Protein AF-A0A1C6BDB5-F1 (afdb_monomer_lite)

Structure (mmCIF, N/CA/C/O backbone):
data_AF-A0A1C6BDB5-F1
#
_entry.id   AF-A0A1C6BDB5-F1
#
loop_
_atom_site.group_PDB
_atom_site.id
_atom_site.type_symbol
_atom_site.label_atom_id
_atom_site.label_alt_id
_atom_site.label_comp_id
_atom_site.label_asym_id
_atom_site.label_entity_id
_atom_site.label_seq_id
_atom_site.pdbx_PDB_ins_code
_atom_site.Cartn_x
_atom_site.Cartn_y
_atom_site.Cartn_z
_atom_site.occupancy
_atom_site.B_iso_or_equiv
_atom_site.auth_seq_id
_atom_site.auth_comp_id
_atom_site.auth_asym_id
_atom_site.auth_atom_id
_atom_site.pdbx_PDB_model_num
ATOM 1 N N . MET A 1 1 ? 37.841 11.697 -20.515 1.00 36.16 1 MET A N 1
ATOM 2 C CA . MET A 1 1 ? 36.895 11.577 -19.381 1.00 36.16 1 MET A CA 1
ATOM 3 C C . MET A 1 1 ? 36.138 10.258 -19.493 1.00 36.16 1 MET A C 1
ATOM 5 O O . MET A 1 1 ? 35.206 10.154 -20.281 1.00 36.16 1 MET A O 1
ATOM 9 N N . THR A 1 2 ? 36.557 9.216 -18.777 1.00 45.28 2 THR A N 1
ATOM 10 C CA . THR A 1 2 ? 35.864 7.919 -18.773 1.00 45.28 2 THR A CA 1
ATOM 11 C C . THR A 1 2 ? 34.679 7.988 -17.809 1.00 45.28 2 THR A C 1
ATOM 13 O O . THR A 1 2 ? 34.833 7.953 -16.593 1.00 45.28 2 TH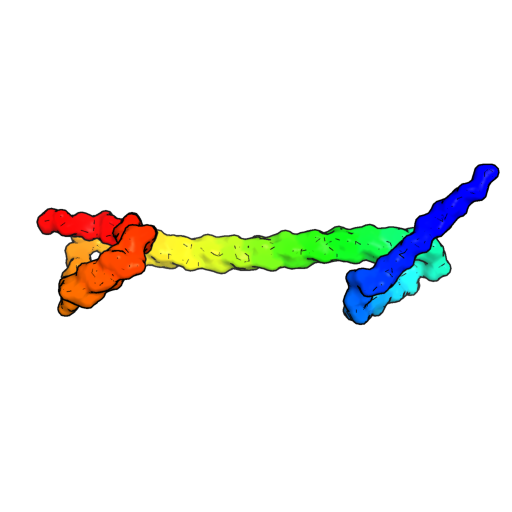R A O 1
ATOM 16 N N . ARG A 1 3 ? 33.466 8.139 -18.355 1.00 53.53 3 ARG A N 1
ATOM 17 C CA . ARG A 1 3 ? 32.213 8.096 -17.588 1.00 53.53 3 ARG A CA 1
ATOM 18 C C . ARG A 1 3 ? 32.060 6.694 -16.995 1.00 53.53 3 ARG A C 1
ATOM 20 O O . ARG A 1 3 ? 31.672 5.761 -17.695 1.00 53.53 3 ARG A O 1
ATOM 27 N N . THR A 1 4 ? 32.379 6.533 -15.715 1.00 50.78 4 THR A N 1
ATOM 28 C CA . THR A 1 4 ? 32.155 5.295 -14.966 1.00 50.78 4 THR A CA 1
ATOM 29 C C . THR A 1 4 ? 30.663 4.962 -14.994 1.00 50.78 4 THR A C 1
ATOM 31 O O . THR A 1 4 ? 29.825 5.646 -14.402 1.00 50.78 4 THR A O 1
ATOM 34 N N . ARG A 1 5 ? 30.295 3.915 -15.743 1.00 57.16 5 ARG A N 1
ATOM 35 C CA . ARG A 1 5 ? 28.926 3.391 -15.755 1.00 57.16 5 ARG A CA 1
ATOM 36 C C . ARG A 1 5 ? 28.658 2.775 -14.383 1.00 57.16 5 ARG A C 1
ATOM 38 O O . ARG A 1 5 ? 29.140 1.684 -14.090 1.00 57.16 5 ARG A O 1
ATOM 45 N N . LYS A 1 6 ? 27.916 3.480 -13.520 1.00 58.72 6 LYS A N 1
ATOM 46 C CA . LYS A 1 6 ? 27.341 2.894 -12.299 1.00 58.72 6 LYS A CA 1
ATOM 47 C C . LYS A 1 6 ? 26.512 1.678 -12.723 1.00 58.72 6 LYS A C 1
ATOM 49 O O . LYS A 1 6 ? 25.446 1.844 -13.310 1.00 58.72 6 LYS A O 1
ATOM 54 N N . LYS A 1 7 ? 27.022 0.471 -12.464 1.00 60.34 7 LYS A N 1
ATOM 55 C CA . LYS A 1 7 ? 26.263 -0.769 -12.646 1.00 60.34 7 LYS A CA 1
ATOM 56 C C . LYS A 1 7 ? 25.074 -0.716 -11.699 1.00 60.34 7 LYS A C 1
ATOM 58 O O . LYS A 1 7 ? 25.257 -0.630 -10.484 1.00 60.34 7 LYS A O 1
ATOM 63 N N . VAL A 1 8 ? 23.869 -0.725 -12.253 1.00 63.16 8 VAL A N 1
ATOM 64 C CA . VAL A 1 8 ? 22.663 -0.765 -11.438 1.00 63.16 8 VAL A CA 1
ATOM 65 C C . VAL A 1 8 ? 22.464 -2.196 -10.948 1.00 63.16 8 VAL A C 1
ATOM 67 O O . VAL A 1 8 ? 22.385 -3.124 -11.751 1.00 63.16 8 VAL A O 1
ATOM 70 N N . LYS A 1 9 ? 22.445 -2.390 -9.627 1.00 66.50 9 LYS A N 1
ATOM 71 C CA . LYS A 1 9 ? 22.268 -3.712 -9.019 1.00 66.50 9 LYS A CA 1
ATOM 72 C C . LYS A 1 9 ? 20.787 -4.089 -9.024 1.00 66.50 9 LYS A C 1
ATOM 74 O O . LYS A 1 9 ? 20.031 -3.639 -8.170 1.00 66.50 9 LYS A O 1
ATOM 79 N N . LEU A 1 10 ? 20.398 -4.941 -9.969 1.00 71.50 10 LEU A N 1
ATOM 80 C CA . LEU A 1 10 ? 19.053 -5.529 -10.055 1.00 71.50 10 LEU A CA 1
ATOM 81 C C . LEU A 1 10 ? 18.799 -6.618 -8.995 1.00 71.50 10 LEU A C 1
ATOM 83 O O . LEU A 1 10 ? 17.664 -7.040 -8.815 1.00 71.50 10 LEU A O 1
ATOM 87 N N . GLU A 1 11 ? 19.835 -7.027 -8.255 1.00 73.94 11 GLU A N 1
ATOM 88 C CA . GLU A 1 11 ? 19.803 -8.067 -7.210 1.00 73.94 11 GLU A CA 1
ATOM 89 C C . GLU A 1 11 ? 18.769 -7.810 -6.100 1.00 73.94 11 GLU A C 1
ATOM 91 O O . GLU A 1 11 ? 18.318 -8.741 -5.444 1.00 73.94 11 GLU A O 1
ATOM 96 N N . LYS A 1 12 ? 18.384 -6.546 -5.881 1.00 77.50 12 LYS A N 1
ATOM 97 C CA . LYS A 1 12 ? 17.408 -6.143 -4.853 1.00 77.50 12 LYS A CA 1
ATOM 98 C C . LYS A 1 12 ? 15.966 -6.052 -5.369 1.00 77.50 12 LYS A C 1
ATOM 100 O O . LYS A 1 12 ? 15.080 -5.642 -4.618 1.00 77.50 12 LYS A O 1
ATOM 105 N N . CYS A 1 13 ? 15.733 -6.338 -6.648 1.00 80.81 13 CYS A N 1
ATOM 106 C CA . CYS A 1 13 ? 14.397 -6.325 -7.234 1.00 80.81 13 CYS A CA 1
ATOM 107 C C . CYS A 1 13 ? 13.785 -7.722 -7.121 1.00 80.81 13 CYS A C 1
ATOM 109 O O . CYS A 1 13 ? 14.381 -8.715 -7.531 1.00 80.81 13 CYS A O 1
ATOM 111 N N . SER A 1 14 ? 12.575 -7.801 -6.583 1.00 87.44 14 SER A N 1
ATOM 112 C CA . SER A 1 14 ? 11.785 -9.025 -6.594 1.00 87.44 14 SER A CA 1
ATOM 113 C C . SER A 1 14 ? 11.331 -9.366 -8.020 1.00 87.44 14 SER A C 1
ATOM 115 O O . SER A 1 14 ? 11.257 -8.509 -8.904 1.00 87.44 14 SER A O 1
ATOM 117 N N . LYS A 1 15 ? 10.984 -10.635 -8.260 1.00 89.06 15 LYS A N 1
ATOM 118 C CA . LYS A 1 15 ? 10.471 -11.113 -9.555 1.00 89.06 15 LYS A CA 1
ATOM 119 C C . LYS A 1 15 ? 9.354 -10.231 -10.157 1.00 89.06 15 LYS A C 1
ATOM 121 O O . LYS A 1 15 ? 9.471 -9.895 -11.336 1.00 89.06 15 LYS A O 1
ATOM 126 N N . PRO A 1 16 ? 8.298 -9.826 -9.418 1.00 89.06 16 PRO A N 1
ATOM 127 C CA . PRO A 1 16 ? 7.261 -8.959 -9.983 1.00 89.06 16 PRO A CA 1
ATOM 128 C C . PRO A 1 16 ? 7.778 -7.563 -10.348 1.00 89.06 16 PRO A C 1
ATOM 130 O O . PRO A 1 16 ? 7.335 -6.987 -11.339 1.00 89.06 16 PRO A O 1
ATOM 133 N N . GLU A 1 17 ? 8.741 -7.030 -9.600 1.00 87.25 17 GLU A N 1
ATOM 134 C CA . GLU A 1 17 ? 9.333 -5.719 -9.873 1.00 87.25 17 GLU A CA 1
ATOM 135 C C . GLU A 1 17 ? 10.215 -5.750 -11.119 1.00 87.25 17 GLU A C 1
ATOM 137 O O . GLU A 1 17 ? 10.139 -4.844 -11.942 1.00 87.25 17 GLU A O 1
ATOM 142 N N . LEU A 1 18 ? 10.985 -6.823 -11.318 1.00 89.69 18 LEU A N 1
ATOM 143 C CA . LEU A 1 18 ? 11.752 -7.025 -12.548 1.00 89.69 18 LEU A CA 1
ATOM 144 C C . LEU A 1 18 ? 10.840 -7.127 -13.773 1.00 89.69 18 LEU A C 1
ATOM 146 O O . LEU A 1 18 ? 11.107 -6.491 -14.789 1.00 89.69 18 LEU A O 1
ATOM 150 N N . ILE A 1 19 ? 9.736 -7.877 -13.675 1.00 91.81 19 ILE A N 1
ATOM 151 C CA . ILE A 1 19 ? 8.734 -7.953 -14.749 1.00 91.81 19 ILE A CA 1
ATOM 152 C C . ILE A 1 19 ? 8.156 -6.565 -15.033 1.00 91.81 19 ILE A C 1
ATOM 154 O O . ILE A 1 19 ? 8.002 -6.186 -16.193 1.00 91.81 19 ILE A O 1
ATOM 158 N N . TRP A 1 20 ? 7.853 -5.794 -13.988 1.00 91.38 20 TRP A N 1
ATOM 159 C CA . TRP A 1 20 ? 7.347 -4.434 -14.133 1.00 91.38 20 TRP A CA 1
ATOM 160 C C . TRP A 1 20 ? 8.362 -3.519 -14.835 1.00 91.38 20 TRP A C 1
ATOM 162 O O . TRP A 1 20 ? 7.995 -2.845 -15.794 1.00 91.38 20 TRP A O 1
ATOM 172 N N . VAL A 1 21 ? 9.640 -3.564 -14.439 1.00 89.25 21 VAL A N 1
ATOM 173 C CA . VAL A 1 21 ? 10.729 -2.795 -15.068 1.00 89.25 21 VAL A CA 1
ATOM 174 C C . VAL A 1 21 ? 10.886 -3.168 -16.540 1.00 89.25 21 VAL A C 1
ATOM 176 O O . VAL A 1 21 ? 10.939 -2.281 -17.386 1.00 89.25 21 VAL A O 1
ATOM 179 N N . ILE A 1 22 ? 10.894 -4.462 -16.874 1.00 88.81 22 ILE A N 1
ATOM 180 C CA . ILE A 1 22 ? 10.986 -4.927 -18.267 1.00 88.81 22 ILE A CA 1
ATOM 181 C C . ILE A 1 22 ? 9.804 -4.395 -19.084 1.00 88.81 22 ILE A C 1
ATOM 183 O O . ILE A 1 22 ? 10.005 -3.830 -20.155 1.00 88.81 22 ILE A O 1
ATOM 187 N N . ARG A 1 23 ? 8.573 -4.501 -18.563 1.00 89.81 23 ARG A N 1
ATOM 188 C CA . ARG A 1 23 ? 7.375 -3.973 -19.239 1.00 89.81 23 ARG A CA 1
ATOM 189 C C . ARG A 1 23 ? 7.450 -2.460 -19.428 1.00 89.81 23 ARG A C 1
ATOM 191 O O . ARG A 1 23 ? 7.100 -1.980 -20.500 1.00 89.81 23 ARG A O 1
ATOM 198 N N . ARG A 1 24 ? 7.929 -1.724 -18.423 1.00 87.75 24 ARG A N 1
ATOM 199 C CA . ARG A 1 24 ? 8.123 -0.269 -18.476 1.00 87.75 24 ARG A CA 1
ATOM 200 C C . ARG A 1 24 ? 9.153 0.119 -19.535 1.00 87.75 24 ARG A C 1
ATOM 202 O O . ARG A 1 24 ? 8.903 1.025 -20.318 1.00 87.75 24 ARG A O 1
ATOM 209 N N . MET A 1 25 ? 10.265 -0.607 -19.622 1.00 87.88 25 MET A N 1
ATOM 210 C CA . MET A 1 25 ? 11.276 -0.387 -20.660 1.00 87.88 25 MET A CA 1
ATOM 211 C C . MET A 1 25 ? 10.749 -0.704 -22.064 1.00 87.88 25 MET A C 1
ATOM 213 O O . MET A 1 25 ? 11.010 0.051 -22.997 1.00 87.88 25 MET A O 1
ATOM 217 N N . CYS A 1 26 ? 9.971 -1.780 -22.219 1.00 87.38 26 CYS A N 1
ATOM 218 C CA . CYS A 1 26 ? 9.334 -2.138 -23.489 1.00 87.38 26 CYS A CA 1
ATOM 219 C C . CYS A 1 26 ? 8.331 -1.086 -23.992 1.00 87.38 26 CYS A C 1
ATOM 221 O O . CYS A 1 26 ? 8.074 -1.050 -25.190 1.00 87.38 26 CYS A O 1
ATOM 223 N N . GLN A 1 27 ? 7.761 -0.247 -23.118 1.00 85.94 27 GLN A N 1
ATOM 224 C CA . GLN A 1 27 ? 6.820 0.810 -23.517 1.00 85.94 27 GLN A CA 1
ATOM 225 C C . GLN A 1 27 ? 7.490 1.978 -24.249 1.00 85.94 27 GLN A C 1
ATOM 227 O O . GLN A 1 27 ? 6.829 2.641 -25.043 1.00 85.94 27 GLN A O 1
ATOM 232 N N . TYR A 1 28 ? 8.771 2.239 -23.979 1.00 78.44 28 TYR A N 1
ATOM 233 C CA . TYR A 1 28 ? 9.479 3.397 -24.525 1.00 78.44 28 TYR A CA 1
ATOM 234 C C . TYR A 1 28 ? 10.600 2.964 -25.469 1.00 78.44 28 TYR A C 1
ATOM 236 O O . TYR A 1 28 ? 10.490 3.112 -26.683 1.00 78.44 28 TYR A O 1
ATOM 244 N N . ALA A 1 29 ? 11.685 2.419 -24.919 1.00 80.88 29 ALA A N 1
ATOM 245 C CA . ALA A 1 29 ? 12.816 1.894 -25.670 1.00 80.88 29 ALA A CA 1
ATOM 246 C C . ALA A 1 29 ? 13.710 1.041 -24.761 1.00 80.88 29 ALA A C 1
ATOM 248 O O . ALA A 1 29 ? 13.878 1.316 -23.572 1.00 80.88 29 ALA A O 1
ATOM 249 N N . LEU A 1 30 ? 14.387 0.050 -25.339 1.00 82.12 30 LEU A N 1
ATOM 250 C CA . LEU A 1 30 ? 15.375 -0.759 -24.624 1.00 82.12 30 LEU A CA 1
ATOM 251 C C . LEU A 1 30 ? 16.726 -0.026 -24.554 1.00 82.12 30 LEU A C 1
ATOM 253 O O . LEU A 1 30 ? 17.680 -0.384 -25.240 1.00 82.12 30 LEU A O 1
ATOM 257 N N . SER A 1 31 ? 16.805 1.027 -23.734 1.00 84.31 31 SER A N 1
ATOM 258 C CA . SER A 1 31 ? 18.037 1.801 -23.517 1.00 84.31 31 SER A CA 1
ATOM 259 C C . SER A 1 31 ? 18.452 1.852 -22.043 1.00 84.31 31 SER A C 1
ATOM 261 O O . SER A 1 31 ? 17.630 1.709 -21.138 1.00 84.31 31 SER A O 1
ATOM 263 N N . GLU A 1 32 ? 19.739 2.115 -21.774 1.00 82.31 32 GLU A N 1
ATOM 264 C CA . GLU A 1 32 ? 20.235 2.302 -20.397 1.00 82.31 32 GLU A CA 1
ATOM 265 C C . GLU A 1 32 ? 19.561 3.502 -19.705 1.00 82.31 32 GLU A C 1
ATOM 267 O O . GLU A 1 32 ? 19.385 3.506 -18.486 1.00 82.31 32 GLU A O 1
ATOM 272 N N . ARG A 1 33 ? 19.160 4.522 -20.476 1.00 84.94 33 ARG A N 1
ATOM 273 C CA . ARG A 1 33 ? 18.410 5.670 -19.958 1.00 84.94 33 ARG A CA 1
ATOM 274 C C . ARG A 1 33 ? 17.039 5.234 -19.445 1.00 84.94 33 ARG A C 1
ATOM 276 O O . ARG A 1 33 ? 16.707 5.555 -18.309 1.00 84.94 33 ARG A O 1
ATOM 283 N N . GLU A 1 34 ? 16.304 4.466 -20.242 1.00 85.44 34 GLU A N 1
ATOM 284 C CA . GLU A 1 34 ? 14.980 3.960 -19.863 1.00 85.44 34 GLU A CA 1
ATOM 285 C C . GLU A 1 34 ? 15.054 2.988 -18.686 1.00 85.44 34 GLU A C 1
ATOM 287 O O . GLU A 1 34 ? 14.197 3.024 -17.811 1.00 85.44 34 GLU A O 1
ATOM 292 N N . LEU A 1 35 ? 16.122 2.189 -18.583 1.00 86.06 35 LEU A N 1
ATOM 293 C CA . LEU A 1 35 ? 16.353 1.357 -17.400 1.00 86.06 35 LEU A CA 1
ATOM 294 C C . LEU A 1 35 ? 16.475 2.205 -16.125 1.00 86.06 35 LEU A C 1
ATOM 296 O O . LEU A 1 35 ? 15.883 1.874 -15.103 1.00 86.06 35 LEU A O 1
ATOM 300 N N . ARG A 1 36 ? 17.233 3.308 -16.169 1.00 85.75 36 ARG A N 1
ATOM 301 C CA . ARG A 1 36 ? 17.382 4.208 -15.012 1.00 85.75 36 ARG A CA 1
ATOM 302 C C . ARG A 1 36 ? 16.062 4.878 -14.639 1.00 85.75 36 ARG A C 1
ATOM 304 O O . ARG A 1 36 ? 15.788 5.011 -13.451 1.00 85.75 36 ARG A O 1
ATOM 311 N N . LEU A 1 37 ? 15.270 5.284 -15.631 1.00 87.12 37 LEU A N 1
ATOM 312 C CA . LEU A 1 37 ? 13.947 5.870 -15.408 1.00 87.12 37 LEU A CA 1
ATOM 313 C C . LEU A 1 37 ? 12.985 4.847 -14.803 1.00 87.12 37 LEU A C 1
ATOM 315 O O . LEU A 1 37 ? 12.405 5.114 -13.760 1.00 87.12 37 LEU A O 1
ATOM 319 N N . ALA A 1 38 ? 12.904 3.645 -15.375 1.00 88.56 38 ALA A N 1
ATOM 320 C CA . ALA A 1 38 ? 12.067 2.570 -14.852 1.00 88.56 38 ALA A CA 1
ATOM 321 C C . ALA A 1 38 ? 12.435 2.202 -13.407 1.00 88.56 38 ALA A C 1
ATOM 323 O O . ALA A 1 38 ? 11.564 1.920 -12.594 1.00 88.56 38 ALA A O 1
ATOM 324 N N . LEU A 1 39 ? 13.716 2.228 -13.047 1.00 87.31 39 LEU A N 1
ATOM 325 C CA . LEU A 1 39 ? 14.126 1.958 -11.671 1.00 87.31 39 LEU A CA 1
ATOM 326 C C . LEU A 1 39 ? 13.775 3.091 -10.701 1.00 87.31 39 LEU A C 1
ATOM 328 O O . LEU A 1 39 ? 13.414 2.805 -9.565 1.00 87.31 39 LEU A O 1
ATOM 332 N N . ASN A 1 40 ? 13.832 4.349 -11.142 1.00 88.50 40 ASN A N 1
ATOM 333 C CA . ASN A 1 40 ? 13.357 5.482 -10.345 1.00 88.50 40 ASN A CA 1
ATOM 334 C C . ASN A 1 40 ? 11.833 5.403 -10.144 1.00 88.50 40 ASN A C 1
ATOM 336 O O . ASN A 1 40 ? 11.351 5.458 -9.015 1.00 88.50 40 ASN A O 1
ATOM 340 N N . ASP A 1 41 ? 11.081 5.136 -11.215 1.00 89.31 41 ASP A N 1
ATOM 341 C CA . ASP A 1 41 ? 9.634 4.917 -11.137 1.00 89.31 41 ASP A CA 1
ATOM 342 C C . ASP A 1 41 ? 9.288 3.750 -10.193 1.00 89.31 41 ASP A C 1
ATOM 344 O O . ASP A 1 41 ? 8.280 3.789 -9.487 1.00 89.31 41 ASP A O 1
ATOM 348 N N . LEU A 1 42 ? 10.124 2.707 -10.151 1.00 89.12 42 LEU A N 1
ATOM 349 C CA . LEU A 1 42 ? 9.948 1.581 -9.237 1.00 89.12 42 LEU A CA 1
ATOM 350 C C . LEU A 1 42 ? 10.161 1.989 -7.770 1.00 89.12 42 LEU A C 1
ATOM 352 O O . LEU A 1 42 ? 9.395 1.564 -6.904 1.00 89.12 42 LEU A O 1
ATOM 356 N N . GLU A 1 43 ? 11.179 2.800 -7.474 1.00 88.19 43 GLU A N 1
ATOM 357 C CA . GLU A 1 43 ? 11.389 3.357 -6.130 1.00 88.19 43 GLU A CA 1
ATOM 358 C C . GLU A 1 43 ? 10.211 4.241 -5.710 1.00 88.19 43 GLU A C 1
ATOM 360 O O . GLU A 1 43 ? 9.698 4.089 -4.599 1.00 88.19 43 GLU A O 1
ATOM 365 N N . TYR A 1 44 ? 9.718 5.081 -6.622 1.00 89.12 44 TYR A N 1
ATOM 366 C CA . TYR A 1 44 ? 8.522 5.888 -6.397 1.00 89.12 44 TYR A CA 1
ATOM 367 C C . TYR A 1 44 ? 7.291 5.019 -6.119 1.00 89.12 44 TYR A C 1
ATOM 369 O O . TYR A 1 44 ? 6.558 5.263 -5.162 1.00 89.12 44 TYR A O 1
ATOM 377 N N . LYS A 1 45 ? 7.094 3.949 -6.896 1.00 89.12 45 LYS A N 1
ATOM 378 C CA . LYS A 1 45 ? 5.993 3.005 -6.690 1.00 89.12 45 LYS A CA 1
ATOM 379 C C . LYS A 1 45 ? 6.054 2.345 -5.311 1.00 89.12 45 LYS A C 1
ATOM 381 O O . LYS A 1 45 ? 5.040 2.275 -4.630 1.00 89.12 45 LYS A O 1
ATOM 386 N N . ARG A 1 46 ? 7.238 1.914 -4.862 1.00 88.88 46 ARG A N 1
ATOM 387 C CA . ARG A 1 46 ? 7.421 1.347 -3.512 1.00 88.88 46 ARG A CA 1
ATOM 388 C C . ARG A 1 46 ? 7.036 2.335 -2.415 1.00 88.88 46 ARG A C 1
ATOM 390 O O . ARG A 1 46 ? 6.474 1.929 -1.403 1.00 88.88 46 ARG A O 1
ATOM 397 N N . GLU A 1 47 ? 7.381 3.608 -2.581 1.00 90.00 47 GLU A N 1
ATOM 398 C CA . GLU A 1 47 ? 6.995 4.651 -1.629 1.00 90.00 47 GLU A CA 1
ATOM 399 C C . G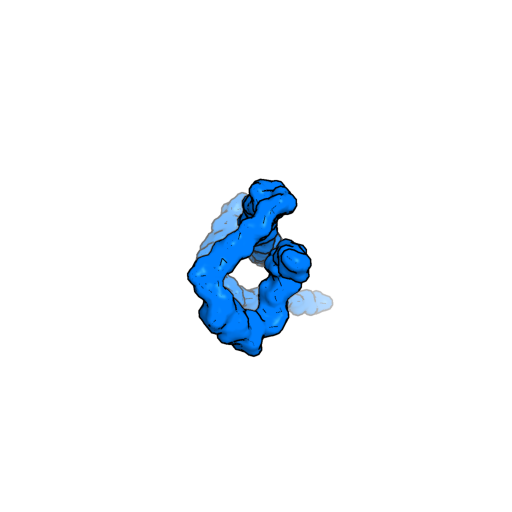LU A 1 47 ? 5.482 4.872 -1.640 1.00 90.00 47 GLU A C 1
ATOM 401 O O . GLU A 1 47 ? 4.853 4.843 -0.585 1.00 90.00 47 GLU A O 1
ATOM 406 N N . SER A 1 48 ? 4.891 4.982 -2.830 1.00 91.44 48 SER A N 1
ATOM 407 C CA . SER A 1 48 ? 3.445 5.106 -3.011 1.00 91.44 48 SER A CA 1
ATOM 408 C C . SER A 1 48 ? 2.688 3.960 -2.336 1.00 91.44 48 SER A C 1
ATOM 410 O O . SER A 1 48 ? 1.794 4.212 -1.533 1.00 91.44 48 SER A O 1
ATOM 412 N N . ASP A 1 49 ? 3.094 2.709 -2.573 1.00 91.31 49 ASP A N 1
ATOM 413 C CA . ASP A 1 49 ? 2.463 1.524 -1.980 1.00 91.31 49 ASP A CA 1
ATOM 414 C C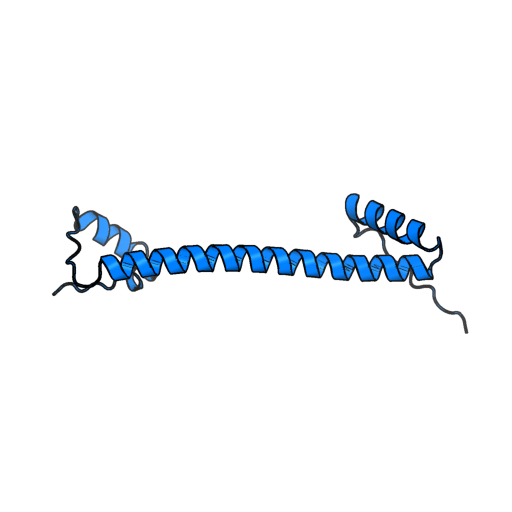 . ASP A 1 49 ? 2.568 1.527 -0.440 1.00 91.31 49 ASP A C 1
ATOM 416 O O . ASP A 1 49 ? 1.684 1.018 0.257 1.00 91.31 49 ASP A O 1
ATOM 420 N N . ARG A 1 50 ? 3.651 2.082 0.128 1.00 92.12 50 ARG A N 1
ATOM 421 C CA . ARG A 1 50 ? 3.799 2.229 1.588 1.00 92.12 50 ARG A CA 1
ATOM 422 C C . ARG A 1 50 ? 2.845 3.275 2.145 1.00 92.12 50 ARG A C 1
ATOM 424 O O . ARG A 1 50 ? 2.204 3.019 3.164 1.00 92.12 50 ARG A O 1
ATOM 431 N N . ILE A 1 51 ? 2.747 4.423 1.482 1.00 93.75 51 ILE A N 1
ATOM 432 C CA . ILE A 1 51 ? 1.848 5.510 1.877 1.00 93.75 51 ILE A CA 1
ATOM 433 C C . ILE A 1 51 ? 0.392 5.052 1.783 1.00 93.75 51 ILE A C 1
ATOM 435 O O . ILE A 1 51 ? -0.383 5.285 2.705 1.00 93.75 51 ILE A O 1
ATOM 439 N N . GLU A 1 52 ? 0.024 4.348 0.715 1.00 95.00 52 GLU A N 1
ATOM 440 C CA . GLU A 1 52 ? -1.328 3.823 0.530 1.00 95.00 52 GLU A CA 1
ATOM 441 C C . GLU A 1 52 ? -1.719 2.857 1.654 1.00 95.00 52 GLU A C 1
ATOM 443 O O . GLU A 1 52 ? -2.781 3.008 2.258 1.00 95.00 52 GLU A O 1
ATOM 448 N N . LYS A 1 53 ? -0.827 1.929 2.023 1.00 93.88 53 LYS A N 1
ATOM 449 C CA . LYS A 1 53 ? -1.045 1.029 3.169 1.00 93.88 53 LYS A CA 1
ATOM 450 C C . LYS A 1 53 ? -1.187 1.783 4.489 1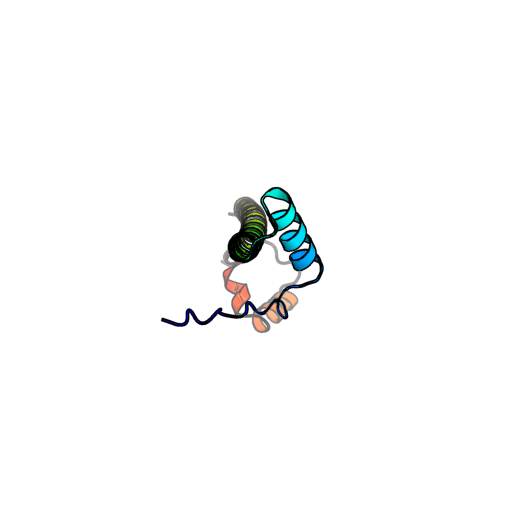.00 93.88 53 LYS A C 1
ATOM 452 O O . LYS A 1 53 ? -2.049 1.439 5.293 1.00 93.88 53 LYS A O 1
ATOM 457 N N . ALA A 1 54 ? -0.364 2.805 4.720 1.00 94.38 54 ALA A N 1
ATOM 458 C CA . ALA A 1 54 ? -0.468 3.632 5.920 1.00 94.38 54 ALA A CA 1
ATOM 459 C C . ALA A 1 54 ? -1.806 4.389 5.967 1.00 94.38 54 ALA A C 1
ATOM 461 O O . ALA A 1 54 ? -2.464 4.416 7.005 1.00 94.38 54 ALA A O 1
ATOM 462 N N . ASN A 1 55 ? -2.245 4.939 4.836 1.00 94.75 55 ASN A N 1
ATOM 463 C CA . ASN A 1 55 ? -3.527 5.629 4.722 1.00 94.75 55 ASN A CA 1
ATOM 464 C C . ASN A 1 55 ? -4.716 4.688 4.936 1.00 94.75 55 ASN A C 1
ATOM 466 O O . ASN A 1 55 ? -5.672 5.080 5.602 1.00 94.75 55 ASN A O 1
ATOM 470 N N . ALA A 1 56 ? -4.651 3.454 4.431 1.00 94.75 56 ALA A N 1
ATOM 471 C CA . ALA A 1 56 ? -5.680 2.445 4.672 1.00 94.75 56 ALA A CA 1
ATOM 472 C C . ALA A 1 56 ? -5.826 2.142 6.174 1.00 94.75 56 ALA A C 1
ATOM 474 O O . ALA A 1 56 ? -6.927 2.216 6.715 1.00 94.75 56 ALA A O 1
ATOM 475 N N . LEU A 1 57 ? -4.707 1.922 6.873 1.00 94.19 57 LEU A N 1
ATOM 476 C CA . LEU A 1 57 ? -4.707 1.704 8.325 1.00 94.19 57 LEU A CA 1
ATOM 477 C C . LEU A 1 57 ? -5.224 2.923 9.103 1.00 94.19 57 LEU A C 1
ATOM 479 O O . LEU A 1 57 ? -5.967 2.771 10.071 1.00 94.19 57 LEU A O 1
ATOM 483 N N . LEU A 1 58 ? -4.868 4.141 8.681 1.00 93.94 58 LEU A N 1
ATOM 484 C CA . LEU A 1 58 ? -5.390 5.369 9.286 1.00 93.94 58 LEU A CA 1
ATOM 485 C C . LEU A 1 58 ? -6.902 5.514 9.079 1.00 93.94 58 LEU A C 1
ATOM 487 O O . LEU A 1 58 ? -7.598 5.967 9.986 1.00 93.94 58 LEU A O 1
ATOM 491 N N . ALA A 1 59 ? -7.421 5.136 7.911 1.00 94.38 59 ALA A N 1
ATOM 492 C CA . ALA A 1 59 ? -8.855 5.151 7.644 1.00 94.38 59 ALA A CA 1
ATOM 493 C C . ALA A 1 59 ? -9.598 4.151 8.543 1.00 94.38 59 ALA A C 1
ATOM 495 O O . ALA A 1 59 ? -10.583 4.522 9.180 1.00 94.38 59 ALA A O 1
ATOM 496 N N . GLU A 1 60 ? -9.086 2.925 8.676 1.00 93.81 60 GLU A N 1
ATOM 497 C CA . GLU A 1 60 ? -9.631 1.921 9.598 1.00 93.81 60 GLU A CA 1
ATOM 498 C C . GLU A 1 60 ? -9.612 2.411 11.053 1.00 93.81 60 GLU A C 1
ATOM 500 O O . GLU A 1 60 ? -10.616 2.312 11.764 1.00 93.81 60 GLU A O 1
ATOM 505 N N . GLN A 1 61 ? -8.499 3.008 11.492 1.00 93.12 61 GLN A N 1
ATOM 506 C CA . GLN A 1 61 ? -8.379 3.570 12.835 1.00 93.12 61 GLN A CA 1
ATOM 507 C C . GLN A 1 61 ? -9.396 4.689 13.079 1.00 93.12 61 GLN A C 1
ATOM 509 O O . GLN A 1 61 ? -9.990 4.751 14.158 1.00 93.12 61 GLN A O 1
ATOM 514 N N . ARG A 1 62 ? -9.608 5.578 12.101 1.00 92.69 62 ARG A N 1
ATOM 515 C CA . ARG A 1 62 ? -10.596 6.660 12.206 1.00 92.69 62 ARG A CA 1
ATOM 516 C C . ARG A 1 62 ? -12.000 6.106 12.400 1.00 92.69 62 ARG A C 1
ATOM 518 O O . ARG A 1 62 ? -12.656 6.493 13.361 1.00 92.69 62 ARG A O 1
ATOM 525 N N . VAL A 1 63 ? -12.404 5.134 11.581 1.00 94.62 63 VAL A N 1
ATOM 526 C CA . VAL A 1 63 ? -13.715 4.476 11.706 1.00 94.62 63 VAL A CA 1
ATOM 527 C C . VAL A 1 63 ? -13.880 3.829 13.085 1.00 94.62 63 VAL A C 1
ATOM 529 O O . VAL A 1 63 ? -14.901 4.025 13.742 1.00 94.62 63 VAL A O 1
ATOM 532 N N . ALA A 1 64 ? -12.869 3.103 13.571 1.00 91.56 64 ALA A N 1
ATOM 533 C CA . ALA A 1 64 ? -12.915 2.492 14.902 1.00 91.56 64 ALA A CA 1
ATOM 534 C C . ALA A 1 64 ? -13.002 3.540 16.028 1.00 91.56 64 ALA A C 1
ATOM 536 O O . ALA A 1 64 ? -13.704 3.341 17.020 1.00 91.56 64 ALA A O 1
ATOM 537 N N . THR A 1 65 ? -12.312 4.671 15.869 1.00 89.75 65 THR A N 1
ATOM 538 C CA . THR A 1 65 ? -12.333 5.779 16.832 1.00 89.75 65 THR A CA 1
ATOM 539 C C . THR A 1 65 ? -13.705 6.446 16.874 1.00 89.75 65 THR A C 1
ATOM 541 O O . THR A 1 65 ? -14.231 6.682 17.957 1.00 89.75 65 THR A O 1
ATOM 544 N N . GLU A 1 66 ? -14.322 6.702 15.722 1.00 91.50 66 GLU A N 1
ATOM 545 C CA . GLU A 1 66 ? -15.674 7.263 15.635 1.00 91.50 66 GLU A CA 1
ATOM 546 C C . GLU A 1 66 ? -16.703 6.342 16.297 1.00 91.50 66 GLU A C 1
ATOM 548 O O . GLU A 1 66 ? -17.486 6.789 17.135 1.00 91.50 66 GLU A O 1
ATOM 553 N N . GLN A 1 67 ? -16.633 5.036 16.019 1.00 90.75 67 GLN A N 1
ATOM 554 C CA . GLN A 1 67 ? -17.481 4.038 16.677 1.00 90.75 67 GLN A CA 1
ATOM 555 C C . GLN A 1 67 ? -17.291 4.039 18.198 1.00 90.75 67 GLN A C 1
ATOM 557 O O . GLN A 1 67 ? -18.265 3.965 18.948 1.00 90.75 67 GLN A O 1
ATOM 562 N N . TYR A 1 68 ? -16.047 4.146 18.669 1.00 82.81 68 TYR A N 1
ATOM 563 C CA . TYR A 1 68 ? -15.739 4.226 20.093 1.00 82.81 68 TYR A CA 1
ATOM 564 C C . TYR A 1 68 ? -16.309 5.496 20.742 1.00 82.81 68 TYR A C 1
ATOM 566 O O . TYR A 1 68 ? -16.939 5.415 21.797 1.00 82.81 68 TYR A O 1
ATOM 574 N N . ILE A 1 69 ? -16.149 6.656 20.100 1.00 83.94 69 ILE A N 1
ATOM 575 C CA . ILE A 1 69 ? -16.703 7.935 20.568 1.00 83.94 69 ILE A CA 1
ATOM 576 C C . ILE A 1 69 ? -18.230 7.861 20.648 1.00 83.94 69 ILE A C 1
ATOM 578 O O . ILE A 1 69 ? -18.814 8.286 21.646 1.00 83.94 69 ILE A O 1
ATOM 582 N N . ASP A 1 70 ? -18.888 7.285 19.644 1.00 86.62 70 ASP A N 1
ATOM 583 C CA . ASP A 1 70 ? -20.342 7.123 19.646 1.00 86.62 70 ASP A CA 1
ATOM 584 C C . ASP A 1 70 ? -20.826 6.181 20.756 1.00 86.62 70 ASP A C 1
ATOM 586 O O . ASP A 1 70 ? -21.857 6.441 21.384 1.00 86.62 70 ASP A O 1
ATOM 590 N N . LEU A 1 71 ? -20.085 5.104 21.040 1.00 85.31 71 LEU A N 1
ATOM 591 C CA . LEU A 1 71 ? -20.367 4.231 22.181 1.00 85.31 71 LEU A CA 1
ATOM 592 C C . LEU A 1 71 ? -20.235 4.987 23.505 1.00 85.31 71 LEU A C 1
ATOM 594 O O . LEU A 1 71 ? -21.139 4.904 24.338 1.00 85.31 71 LEU A O 1
ATOM 598 N N . LEU A 1 72 ? -19.158 5.756 23.682 1.00 81.50 72 LEU A N 1
ATOM 599 C CA . LEU A 1 72 ? -18.959 6.571 24.879 1.00 81.50 72 LEU A CA 1
ATOM 600 C C . LEU A 1 72 ? -20.080 7.597 25.055 1.00 81.50 72 LEU A C 1
ATOM 602 O O . LEU A 1 72 ? -20.663 7.656 26.135 1.00 81.50 72 LEU A O 1
ATOM 606 N N . ARG A 1 73 ? -20.461 8.322 23.996 1.00 78.81 73 ARG A N 1
ATOM 607 C CA . ARG A 1 73 ? -21.568 9.294 24.032 1.00 78.81 73 ARG A CA 1
ATOM 608 C C . ARG A 1 73 ? -22.889 8.644 24.459 1.00 78.81 73 ARG A C 1
ATOM 610 O O . ARG A 1 73 ? -23.660 9.227 25.211 1.00 78.81 73 ARG A O 1
ATOM 617 N N . ARG A 1 74 ? -23.166 7.407 24.027 1.00 74.56 74 ARG A N 1
ATOM 618 C CA . ARG A 1 74 ? -24.375 6.655 24.441 1.00 74.56 74 ARG A CA 1
ATOM 619 C C . ARG A 1 74 ? -24.349 6.212 25.905 1.00 74.56 74 ARG A C 1
ATOM 621 O O . ARG A 1 74 ? -25.418 5.944 26.474 1.00 74.56 74 ARG A O 1
ATOM 628 N N . CYS A 1 75 ? -23.156 6.064 26.471 1.00 71.06 75 CYS A N 1
ATOM 629 C CA . CYS A 1 75 ? -22.918 5.704 27.865 1.00 71.06 75 CYS A CA 1
ATOM 630 C C . CYS A 1 75 ? -22.762 6.928 28.779 1.00 71.06 75 CYS A C 1
ATOM 632 O O . CYS A 1 75 ? -22.839 6.774 29.995 1.00 71.06 75 CYS A O 1
ATOM 634 N N . GLU A 1 76 ? -22.582 8.123 28.220 1.00 69.25 76 GLU A N 1
ATOM 635 C CA . GLU A 1 76 ? -22.439 9.374 28.960 1.00 69.25 76 GLU A CA 1
ATOM 636 C C . GLU A 1 76 ? -23.671 9.611 29.854 1.00 69.25 76 GLU A C 1
ATOM 638 O O . GLU A 1 76 ? -24.818 9.524 29.413 1.00 69.25 76 GLU A O 1
ATOM 643 N N . GLY A 1 77 ? -23.437 9.802 31.157 1.00 63.12 77 GLY A N 1
ATOM 644 C CA . GLY A 1 77 ? -24.494 9.936 32.169 1.00 63.12 77 GLY A CA 1
ATOM 645 C C . GLY A 1 77 ? -25.153 8.627 32.636 1.00 63.12 77 GLY A C 1
ATOM 646 O O . GLY A 1 77 ? -26.000 8.669 33.528 1.00 63.12 77 GLY A O 1
ATOM 647 N N . LYS A 1 78 ? -24.776 7.456 32.099 1.00 64.56 78 LYS A N 1
ATOM 648 C CA . LYS A 1 78 ? -25.267 6.148 32.570 1.00 64.56 78 LYS A CA 1
ATOM 649 C C . LYS A 1 78 ? -24.236 5.478 33.472 1.00 64.56 78 LYS A C 1
ATOM 651 O O 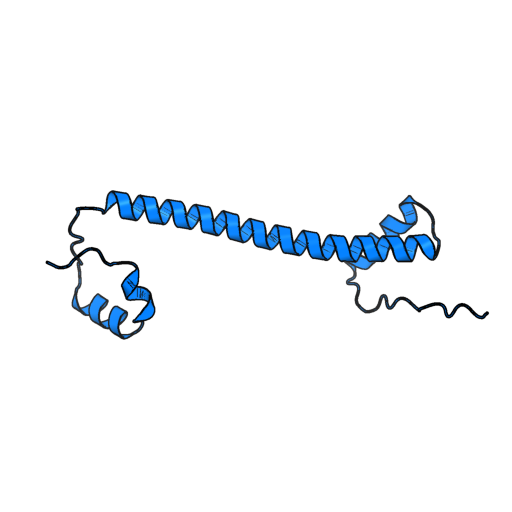. LYS A 1 78 ? -23.115 5.199 33.057 1.00 64.56 78 LYS A O 1
ATOM 656 N N . GLN A 1 79 ? -24.644 5.131 34.690 1.00 58.91 79 GLN A N 1
ATOM 657 C CA . GLN A 1 79 ? -23.817 4.333 35.592 1.00 58.91 79 GLN A CA 1
ATOM 658 C C . GLN A 1 79 ? -23.699 2.907 35.031 1.00 58.91 79 GLN A C 1
ATOM 660 O O . GLN A 1 79 ? -24.662 2.133 35.032 1.00 58.91 79 GLN A O 1
ATOM 665 N N . LEU A 1 80 ? -22.525 2.556 34.506 1.00 63.22 80 LEU A N 1
ATOM 666 C CA . LEU A 1 80 ? -22.250 1.204 34.026 1.00 63.22 80 LEU A CA 1
ATOM 667 C C . LEU A 1 80 ? -22.226 0.254 35.230 1.00 63.22 80 LEU A C 1
ATOM 669 O O . LEU A 1 80 ? -21.282 0.244 36.017 1.00 63.22 80 LEU A O 1
ATOM 673 N N . LYS A 1 81 ? -23.275 -0.561 35.389 1.00 61.28 81 LYS A N 1
ATOM 674 C CA . LYS A 1 81 ? -23.302 -1.611 36.413 1.00 61.28 81 LYS A CA 1
ATOM 675 C C . LYS A 1 81 ? -22.329 -2.715 36.013 1.00 61.28 81 LYS A C 1
ATOM 677 O O . LYS A 1 81 ? -22.627 -3.556 35.169 1.00 61.28 81 LYS A O 1
ATOM 682 N N . ILE A 1 82 ? -21.150 -2.705 36.625 1.00 63.09 82 ILE A N 1
ATOM 683 C CA . ILE A 1 82 ? -20.145 -3.749 36.442 1.00 63.09 82 ILE A CA 1
ATOM 684 C C . ILE A 1 82 ? -20.684 -5.045 37.059 1.00 63.09 82 ILE A C 1
ATOM 686 O O . ILE A 1 82 ? -20.770 -5.171 38.278 1.00 63.09 82 ILE A O 1
ATOM 690 N N . SER A 1 83 ? -21.019 -6.035 36.231 1.00 57.19 83 SER A N 1
ATOM 691 C CA . SER A 1 83 ? -21.640 -7.287 36.687 1.00 57.19 83 SER A CA 1
ATOM 692 C C . SER A 1 83 ? -20.714 -8.207 37.501 1.00 57.19 83 SER A C 1
ATOM 694 O O . SER A 1 83 ? -21.209 -9.132 38.130 1.00 57.19 83 SER A O 1
ATOM 696 N N . HIS A 1 84 ? -19.399 -7.946 37.584 1.00 63.59 84 HIS A N 1
ATOM 697 C CA . HIS A 1 84 ? -18.460 -8.714 38.426 1.00 63.59 84 HIS A CA 1
ATOM 698 C C . HIS A 1 84 ? -17.219 -7.906 38.871 1.00 63.59 84 HIS A C 1
ATOM 700 O O . HIS A 1 84 ? -16.148 -8.042 38.271 1.00 63.59 84 HIS A O 1
ATOM 706 N N . PRO A 1 85 ? -17.292 -7.115 39.955 1.00 64.25 85 PRO A N 1
ATOM 707 C CA . PRO A 1 85 ? -16.244 -6.157 40.333 1.00 64.25 85 PRO A CA 1
ATOM 708 C C . PRO A 1 85 ? -14.866 -6.798 40.575 1.00 64.25 85 PRO A C 1
ATOM 710 O O . PRO A 1 85 ? -13.861 -6.303 40.074 1.00 64.25 85 PRO A O 1
ATOM 713 N N . LYS A 1 86 ? -14.805 -7.973 41.222 1.00 67.44 86 LYS A N 1
ATOM 714 C CA . LYS A 1 86 ? -13.534 -8.668 41.529 1.00 67.44 86 LYS A CA 1
ATOM 715 C C . LYS A 1 86 ? -12.743 -9.095 40.283 1.00 67.44 86 LYS A C 1
ATOM 717 O O . LYS A 1 86 ? -11.515 -9.174 40.327 1.00 67.44 86 LYS A O 1
ATOM 722 N N . ARG A 1 87 ? -13.430 -9.387 39.171 1.00 65.50 87 ARG A N 1
ATOM 723 C CA . ARG A 1 87 ? -12.794 -9.777 37.899 1.00 65.50 87 ARG A CA 1
ATOM 724 C C . ARG A 1 87 ? -12.140 -8.570 37.227 1.00 65.50 87 ARG A C 1
ATOM 726 O O . ARG A 1 87 ? -11.032 -8.690 36.711 1.00 65.50 87 ARG A O 1
ATOM 733 N N . TRP A 1 88 ? -12.799 -7.416 37.299 1.00 61.75 88 TRP A N 1
ATOM 734 C CA . TRP A 1 88 ? -12.296 -6.154 36.765 1.00 61.75 88 TRP A CA 1
ATOM 735 C C . TRP A 1 88 ? -11.129 -5.607 37.587 1.00 61.75 88 TRP A C 1
ATOM 737 O O . TRP A 1 88 ? -10.133 -5.212 36.993 1.00 61.75 88 TRP A O 1
ATOM 747 N N . SER A 1 89 ? -11.156 -5.715 38.921 1.00 65.44 89 SER A N 1
ATOM 748 C CA . SER A 1 89 ? -10.019 -5.326 39.776 1.00 65.44 89 SER A CA 1
ATOM 749 C C . SER A 1 89 ? -8.732 -6.082 39.423 1.00 65.44 89 SER A C 1
ATOM 751 O O . SER A 1 89 ? -7.655 -5.494 39.361 1.00 65.44 89 SER A O 1
ATOM 753 N N . ARG A 1 90 ? -8.840 -7.385 39.125 1.00 65.94 90 ARG A N 1
ATOM 754 C CA . ARG A 1 90 ? -7.694 -8.219 38.726 1.00 65.94 90 ARG A CA 1
ATOM 755 C C . ARG A 1 90 ? -7.153 -7.844 37.341 1.00 65.94 90 ARG A C 1
ATOM 757 O O . ARG A 1 90 ? -5.946 -7.878 37.129 1.00 65.94 90 ARG A O 1
ATOM 764 N N . LEU A 1 91 ? -8.036 -7.483 36.408 1.00 60.00 91 LEU A N 1
ATOM 765 C CA . LEU A 1 91 ? -7.662 -7.019 35.067 1.00 60.00 91 LEU A CA 1
ATOM 766 C C . LEU A 1 91 ? -7.023 -5.623 35.097 1.00 60.00 91 LEU A C 1
ATOM 768 O O . LEU A 1 91 ? -6.023 -5.411 34.417 1.00 60.00 91 LEU A O 1
ATOM 772 N N . MET A 1 92 ? -7.539 -4.713 35.927 1.00 63.78 92 MET A N 1
ATOM 773 C CA . MET A 1 92 ? -6.988 -3.366 36.119 1.00 63.78 92 MET A CA 1
ATOM 774 C C . MET A 1 92 ? -5.598 -3.394 36.775 1.00 63.78 92 MET A C 1
ATOM 776 O O . MET A 1 92 ? -4.722 -2.648 36.356 1.00 63.78 92 MET A O 1
ATOM 780 N N . GLN A 1 93 ? -5.351 -4.304 37.728 1.00 65.94 93 GLN A N 1
ATOM 781 C CA . GLN A 1 93 ? -4.007 -4.514 38.297 1.00 65.94 93 GLN A CA 1
ATOM 782 C C . GLN A 1 93 ? -3.008 -5.108 37.294 1.00 65.94 93 GLN A C 1
ATOM 784 O O . GLN A 1 93 ? -1.812 -4.852 37.387 1.00 65.94 93 GLN A O 1
ATOM 789 N N . ARG A 1 94 ? -3.481 -5.921 36.341 1.00 64.94 94 ARG A N 1
ATOM 790 C CA . ARG A 1 94 ? -2.633 -6.581 35.337 1.00 64.94 94 ARG A CA 1
ATOM 791 C C . ARG A 1 94 ? -2.229 -5.636 34.198 1.00 64.94 94 ARG A C 1
ATOM 793 O O . ARG A 1 94 ? -1.183 -5.851 33.597 1.00 64.94 94 ARG A O 1
ATOM 800 N N . PHE A 1 95 ? -3.048 -4.624 33.899 1.00 57.97 95 PHE A N 1
ATOM 801 C CA . PHE A 1 95 ? -2.841 -3.689 32.787 1.00 57.97 95 PHE A CA 1
ATOM 802 C C . PHE A 1 95 ? -3.193 -2.243 33.189 1.00 57.97 95 PHE A C 1
ATOM 804 O O . PHE A 1 95 ? -4.241 -1.734 32.780 1.00 57.97 95 PHE A O 1
ATOM 811 N N . PRO A 1 96 ? -2.327 -1.565 33.967 1.00 55.97 96 PRO A N 1
ATOM 812 C CA . PRO A 1 96 ? -2.598 -0.219 34.481 1.00 55.97 96 PRO A CA 1
ATOM 813 C C . PRO A 1 96 ? -2.761 0.836 33.373 1.00 55.97 96 PRO A C 1
ATOM 815 O O . PRO A 1 96 ? -3.551 1.765 33.513 1.00 55.97 96 PRO A O 1
ATOM 818 N N . GLU A 1 97 ? -2.102 0.660 32.226 1.00 51.00 97 GLU A N 1
ATOM 819 C CA . GLU A 1 97 ? -2.133 1.618 31.108 1.00 51.00 97 GLU A CA 1
ATOM 820 C C . GLU A 1 97 ? -3.477 1.668 30.356 1.00 51.00 97 GLU A C 1
ATOM 822 O O . GLU A 1 97 ? -3.748 2.621 29.631 1.00 51.00 97 GLU A O 1
ATOM 827 N N . ARG A 1 98 ? -4.359 0.672 30.537 1.00 48.69 98 ARG A N 1
ATOM 828 C CA . ARG A 1 98 ? -5.688 0.629 29.888 1.00 48.69 98 ARG A CA 1
ATOM 829 C C . ARG A 1 98 ? -6.816 1.203 30.750 1.00 48.69 98 ARG A C 1
ATOM 831 O O . ARG A 1 98 ? -7.950 1.285 30.285 1.00 48.69 98 ARG A O 1
ATOM 838 N N . VAL A 1 99 ? -6.525 1.595 31.993 1.00 50.56 99 VAL A N 1
ATOM 839 C CA . VAL A 1 99 ? -7.527 2.069 32.967 1.00 50.56 99 VAL A CA 1
ATOM 840 C C . VAL A 1 99 ? -8.016 3.489 32.645 1.00 50.56 99 VAL A C 1
ATOM 842 O O . VAL A 1 99 ? -9.160 3.825 32.935 1.00 50.56 99 VAL A O 1
ATOM 845 N N . LEU A 1 100 ? -7.203 4.294 31.953 1.00 47.88 100 LEU A N 1
ATOM 846 C CA . LEU A 1 100 ? -7.516 5.687 31.602 1.00 47.88 100 LEU A CA 1
ATOM 847 C C . LEU A 1 100 ? -8.654 5.858 30.579 1.00 47.88 100 LEU A C 1
ATOM 849 O O . LEU A 1 100 ? -9.201 6.950 30.466 1.00 47.88 100 LEU A O 1
ATOM 853 N N . LEU A 1 101 ? -9.049 4.805 29.855 1.00 46.66 101 LEU A N 1
ATOM 854 C CA . LEU A 1 101 ? -10.096 4.894 28.826 1.00 46.66 101 LEU A CA 1
ATOM 855 C C . LEU A 1 101 ? -11.520 4.674 29.359 1.00 46.66 101 LEU A C 1
ATOM 857 O O . LEU A 1 101 ? -12.481 4.978 28.659 1.00 46.66 101 LEU A O 1
ATOM 861 N N . ILE A 1 102 ? -11.674 4.196 30.598 1.00 48.41 102 ILE A N 1
ATOM 862 C CA . ILE A 1 102 ? -12.981 3.924 31.222 1.00 48.41 102 ILE A CA 1
ATOM 863 C C . ILE A 1 102 ? -13.118 4.774 32.491 1.00 48.41 102 ILE A C 1
ATOM 865 O O . ILE A 1 102 ? -13.475 4.298 33.563 1.00 48.41 102 ILE A O 1
ATOM 869 N N . GLY A 1 103 ? -12.792 6.060 32.388 1.00 40.62 103 GLY A N 1
ATOM 870 C CA . GLY A 1 103 ? -13.055 7.045 33.433 1.00 40.62 103 GLY A CA 1
ATOM 871 C C . GLY A 1 103 ? -14.512 7.510 33.422 1.00 40.62 103 GLY A C 1
ATOM 872 O O . GLY A 1 103 ? -14.759 8.703 33.312 1.00 40.62 103 GLY A O 1
ATOM 873 N N . CYS A 1 104 ? -15.482 6.593 33.492 1.00 39.44 104 CYS A N 1
ATOM 874 C CA . CYS A 1 104 ? -16.852 6.960 33.859 1.00 39.44 104 CYS A CA 1
ATOM 875 C C . CYS A 1 104 ? -16.981 6.753 35.369 1.00 39.44 104 CYS A C 1
ATOM 877 O O . CYS A 1 104 ? -16.806 5.639 35.864 1.00 39.44 104 CYS A O 1
ATOM 879 N N . GLY A 1 105 ? -17.170 7.867 36.077 1.00 37.34 105 GLY A N 1
ATOM 880 C CA . GLY A 1 105 ? -16.921 8.015 37.505 1.00 37.34 105 GLY A CA 1
ATOM 881 C C . GLY A 1 105 ? -17.605 6.981 38.393 1.00 37.34 105 GLY A C 1
ATOM 882 O O . GLY A 1 105 ? -18.775 6.640 38.221 1.00 37.34 105 GLY A O 1
ATOM 883 N N . VAL A 1 106 ? -16.849 6.533 39.390 1.00 35.75 106 VAL A N 1
ATOM 884 C CA . VAL A 1 106 ? -17.388 5.948 40.612 1.00 35.75 106 VAL A CA 1
ATOM 885 C C . VAL A 1 106 ? -17.514 7.111 41.593 1.00 35.75 106 VAL A C 1
ATOM 887 O O . VAL A 1 106 ? -16.504 7.579 42.111 1.00 35.75 106 VAL A O 1
ATOM 890 N N . ASN A 1 107 ? -18.734 7.615 41.764 1.00 35.12 107 ASN A N 1
ATOM 891 C CA . ASN A 1 107 ? -19.150 8.368 42.946 1.00 35.12 107 ASN A CA 1
ATOM 892 C C . ASN A 1 107 ? -20.167 7.494 43.683 1.00 35.12 107 ASN A C 1
ATOM 894 O O . ASN A 1 107 ? -20.999 6.874 42.973 1.00 35.12 107 ASN A O 1
#

pLDDT: mean 75.46, std 17.11, range [35.12, 95.0]

Foldseek 3Di:
DDDPPPPDDCVPPDPVLVVQLVVQCVVPHVDPVSSVVSVVVSVVVVVVVVVVVVVVVVVVVVVVVVVLVVVVVVCVPPDPDDPDVVVVVVVCVVCVPPPVSPPPDDD

Radius of gyration: 27.57 Å; chains: 1; bounding box: 62×23×69 Å

Sequence (107 aa):
MTRT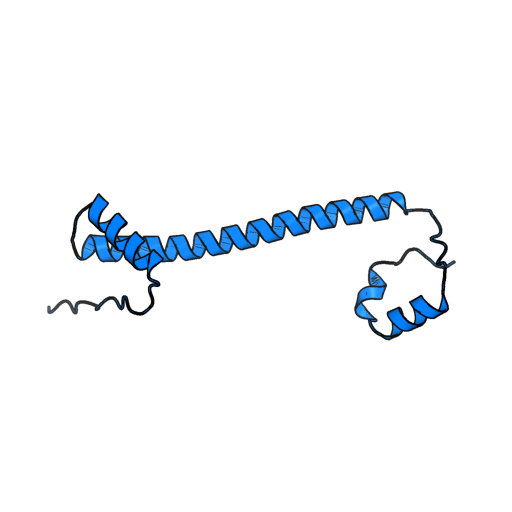RKKVKLEKCSKPELIWVIRRMCQYALSERELRLALNDLEYKRESDRIEKANALLAEQRVATEQYIDLLRRCEGKQLKISHPKRWSRLMQRFPERVLLIGCGVN

Secondary structure (DSSP, 8-state):
---------GGG--HHHHHHHHHHHHHH-SSHHHHHHHHHHHHHHHHHHHHHHHHHHHHHHHHHHHHHHHHHHHHTT-----S-HHHHHHHHHH-GGGGGG------